Protein AF-A0A8F0F768-F1 (afdb_monomer_lite)

Radius of gyration: 22.72 Å; chains: 1; bounding box: 56×43×71 Å

Foldseek 3Di:
DPPVVVVVVVVVVVVVVVVVVVVVVVVVVVVVVLVVLLVVLVVVVVVPPDALVSLQVNLVSCVVVVVLVSSLVSLVVSVVRPDPVPLVVQLVSLQVNLVSCVSVVVLVSSLVSLVVSCVSPVPPVSSVVSNVVSVVVVVVVVVVVVVVVVD

Sequence (151 aa):
MNSLFPLLYSIVLFLILLIISSYVIQQVNNTQKAEKKIMVLQKNIQSNRFSYQDNYKLGQLYLKKKLFSKAILLFREALKTWDFNDKIGLGSLYNTIGFTYFKLKQYDFAIYYYQIAIKILPDYALALKNLAYTYEKVSLYNEAFNFYKAT

Secondary structure (DSSP, 8-state):
--SHHHHHHHHHHHHHHHHHHHHHHHHHHHHHHHHHHHHHHHHHHHTT---HHHHHHHHHHHHHTT-HHHHHHHHHHHHHT--TT-HHHHHHHHHHHHHHHHHTT-HHHHHHHHHHHHHH-TT-HHHHHHHHHHHHHHHHHHHHHHHHHH-

InterPro domains:
  IPR011990 Tetratricopeptide-like helical domain superfamily [G3DSA:1.25.40.10] (13-151)
  IPR011990 Tetratricopeptide-like helical domain superfamily [SSF48452] (41-149)
  IPR019734 Tetratricopeptide repeat [PF00515] (93-124)
  IPR019734 Tetratricopeptide repeat [SM00028] (52-85)
  IPR019734 Tetratricopeptide repeat [SM00028] (91-124)

Organism: NCBI:txid2843287

Structure (mmCIF, N/CA/C/O backbone):
data_AF-A0A8F0F768-F1
#
_entry.id   AF-A0A8F0F768-F1
#
loop_
_atom_site.group_PDB
_atom_site.id
_atom_site.type_symbol
_atom_site.label_atom_id
_atom_site.label_alt_id
_atom_site.label_comp_id
_atom_site.label_asym_id
_atom_site.label_entity_id
_atom_site.label_seq_id
_atom_site.pdbx_PDB_ins_code
_atom_site.Cartn_x
_atom_site.Cartn_y
_atom_site.Cartn_z
_atom_site.occupancy
_atom_site.B_iso_or_equiv
_atom_site.auth_seq_id
_atom_site.auth_comp_id
_atom_site.auth_asym_id
_atom_site.auth_atom_id
_atom_site.pdbx_PDB_model_num
ATOM 1 N N . MET A 1 1 ? 24.984 17.566 -52.422 1.00 57.03 1 MET A N 1
ATOM 2 C CA . MET A 1 1 ? 25.140 17.749 -50.962 1.00 57.03 1 MET A CA 1
ATOM 3 C C . MET A 1 1 ? 23.934 17.177 -50.192 1.00 57.03 1 MET A C 1
ATOM 5 O O . MET A 1 1 ? 23.398 17.861 -49.335 1.00 57.03 1 MET A O 1
ATOM 9 N N . ASN A 1 2 ? 23.518 15.921 -50.447 1.00 62.84 2 ASN A N 1
ATOM 10 C CA . ASN A 1 2 ? 22.264 15.359 -49.890 1.00 62.84 2 ASN A CA 1
ATOM 11 C C . ASN A 1 2 ? 22.430 14.019 -49.129 1.00 62.84 2 ASN A C 1
ATOM 13 O O . ASN A 1 2 ? 21.435 13.420 -48.739 1.00 62.84 2 ASN A O 1
ATOM 17 N N . SER A 1 3 ? 23.654 13.531 -48.889 1.00 66.81 3 SER A N 1
ATOM 18 C CA . SER A 1 3 ? 23.898 12.243 -48.205 1.00 66.81 3 SER A CA 1
ATOM 19 C C . SER A 1 3 ? 23.995 12.337 -46.675 1.00 66.81 3 SER A C 1
ATOM 21 O O . SER A 1 3 ? 23.961 11.313 -45.998 1.00 66.81 3 SER A O 1
ATOM 23 N N . LEU A 1 4 ? 24.086 13.548 -46.114 1.00 77.94 4 LEU A N 1
ATOM 24 C CA . LEU A 1 4 ? 24.256 13.760 -44.670 1.00 77.94 4 LEU A CA 1
ATOM 25 C C . LEU A 1 4 ? 22.949 13.586 -43.881 1.00 77.94 4 LEU A C 1
ATOM 27 O O . LEU A 1 4 ? 22.962 13.031 -42.786 1.00 77.94 4 LEU A O 1
ATOM 31 N N . PHE A 1 5 ? 21.820 14.027 -44.444 1.00 84.12 5 PHE A N 1
ATOM 32 C CA . PHE A 1 5 ? 20.513 13.946 -43.784 1.00 84.12 5 PHE A CA 1
ATOM 33 C C . PHE A 1 5 ? 20.046 12.499 -43.547 1.00 84.12 5 PHE A C 1
ATOM 35 O O . PHE A 1 5 ? 19.680 12.189 -42.411 1.00 84.12 5 PHE A O 1
ATOM 42 N N . PRO A 1 6 ? 20.108 11.582 -44.539 1.00 88.31 6 PRO A N 1
ATOM 43 C CA . PRO A 1 6 ? 19.758 10.179 -44.314 1.00 88.31 6 PRO A CA 1
ATOM 44 C C . PRO A 1 6 ? 20.678 9.492 -43.295 1.00 88.31 6 PRO A C 1
ATOM 46 O O . PRO A 1 6 ? 20.206 8.715 -42.466 1.00 88.31 6 PRO A O 1
ATOM 49 N N . LEU A 1 7 ? 21.978 9.816 -43.312 1.00 88.50 7 LEU A N 1
ATOM 50 C CA . LEU A 1 7 ? 22.955 9.268 -42.371 1.00 88.50 7 LEU A CA 1
ATOM 51 C C . LEU A 1 7 ? 22.646 9.709 -40.933 1.00 88.50 7 LEU A C 1
ATOM 53 O O . LEU A 1 7 ? 22.529 8.868 -40.044 1.00 88.50 7 LEU A O 1
ATOM 57 N N . LEU A 1 8 ? 22.442 11.010 -40.712 1.00 90.75 8 LEU A N 1
ATOM 58 C CA . LEU A 1 8 ? 22.105 11.559 -39.398 1.00 90.75 8 LEU A CA 1
ATOM 59 C C . LEU A 1 8 ? 20.802 10.957 -38.856 1.00 90.75 8 LEU A C 1
ATOM 61 O O . LEU A 1 8 ? 20.750 10.541 -37.700 1.00 90.75 8 LEU A O 1
ATOM 65 N N . TYR A 1 9 ? 19.776 10.848 -39.706 1.00 92.38 9 TYR A N 1
ATOM 66 C CA . TYR A 1 9 ? 18.509 10.213 -39.348 1.00 92.38 9 TYR A CA 1
ATOM 67 C C . TYR A 1 9 ? 18.702 8.752 -38.916 1.00 92.38 9 TYR A C 1
ATOM 69 O O . TYR A 1 9 ? 18.188 8.346 -37.875 1.00 92.38 9 TYR A O 1
ATOM 77 N N . SER A 1 10 ? 19.491 7.977 -39.668 1.00 93.12 10 SER A N 1
ATOM 78 C CA . SER A 1 10 ? 19.767 6.574 -39.336 1.00 93.12 10 SER A CA 1
ATOM 79 C C . SER A 1 10 ? 20.518 6.406 -38.008 1.00 93.12 10 SER A C 1
ATOM 81 O O . SER A 1 10 ? 20.186 5.513 -37.230 1.00 93.12 10 SER A O 1
ATOM 83 N N . ILE A 1 11 ? 21.462 7.304 -37.695 1.00 95.44 11 ILE A N 1
ATOM 84 C CA . ILE A 1 11 ? 22.208 7.302 -36.426 1.00 95.44 11 ILE A CA 1
ATOM 85 C C . ILE A 1 11 ? 21.272 7.610 -35.255 1.00 95.44 11 ILE A C 1
ATOM 87 O O . ILE A 1 11 ? 21.288 6.903 -34.248 1.00 95.44 11 ILE A O 1
ATOM 91 N N . VAL A 1 12 ? 20.424 8.634 -35.390 1.00 95.81 12 VAL A N 1
ATOM 92 C CA . VAL A 1 12 ? 19.444 8.996 -34.356 1.00 95.81 12 VAL A CA 1
ATOM 93 C C . VAL A 1 12 ? 18.461 7.850 -34.119 1.00 95.81 12 VAL A C 1
ATOM 95 O O . VAL A 1 12 ? 18.225 7.476 -32.970 1.00 95.81 12 VAL A O 1
ATOM 98 N N . LEU A 1 13 ? 17.936 7.242 -35.187 1.00 95.62 13 LEU A N 1
ATOM 99 C CA . LEU A 1 13 ? 17.040 6.091 -35.088 1.00 95.62 13 LEU A CA 1
ATOM 100 C C . LEU A 1 13 ? 17.716 4.909 -34.380 1.00 95.62 13 LEU A C 1
ATOM 102 O O . LEU A 1 13 ? 17.119 4.298 -33.494 1.00 95.62 13 LEU A O 1
ATOM 106 N N . PHE A 1 14 ? 18.970 4.612 -34.721 1.00 96.94 14 PHE A N 1
ATOM 107 C CA . PHE A 1 14 ? 19.735 3.542 -34.087 1.00 96.94 14 PHE A CA 1
ATOM 108 C C . PHE A 1 14 ? 19.955 3.794 -32.587 1.00 96.94 14 PHE A C 1
ATOM 110 O O . PHE A 1 14 ? 19.749 2.892 -31.776 1.00 96.94 14 PHE A O 1
ATOM 117 N N . LEU A 1 15 ? 20.290 5.026 -32.191 1.00 97.06 15 LEU A N 1
ATOM 118 C CA . LEU A 1 15 ? 20.432 5.398 -30.779 1.00 97.06 15 LEU A CA 1
ATOM 119 C C . LEU A 1 15 ? 19.112 5.252 -30.009 1.00 97.06 15 LEU A C 1
ATOM 121 O O . LEU A 1 15 ? 19.108 4.724 -28.897 1.00 97.06 15 LEU A O 1
ATOM 125 N N . ILE A 1 16 ? 17.987 5.654 -30.607 1.00 96.81 16 ILE A N 1
ATOM 126 C CA . ILE A 1 16 ? 16.655 5.472 -30.012 1.00 96.81 16 ILE A CA 1
ATOM 127 C C . ILE A 1 16 ? 16.363 3.981 -29.805 1.00 96.81 16 ILE A C 1
ATOM 129 O O . ILE A 1 16 ? 15.925 3.586 -28.723 1.00 96.81 16 ILE A O 1
ATOM 133 N N . LEU A 1 17 ? 16.654 3.135 -30.798 1.00 96.19 17 LEU A N 1
ATOM 13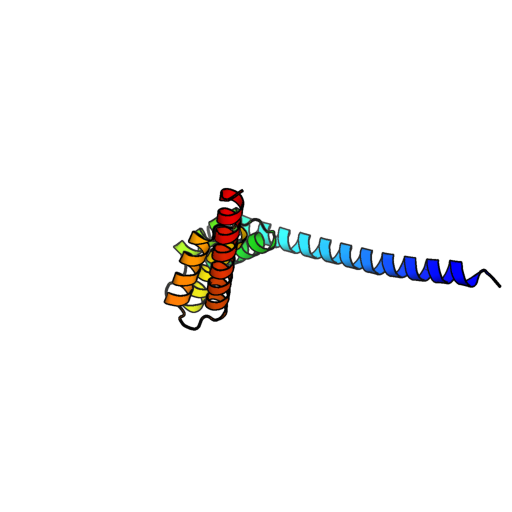4 C CA . LEU A 1 17 ? 16.478 1.685 -30.685 1.00 96.19 17 LEU A CA 1
ATOM 135 C C . LEU A 1 17 ? 17.367 1.077 -29.588 1.00 96.19 17 LEU A C 1
ATOM 137 O O . LEU A 1 17 ? 16.902 0.217 -28.836 1.00 96.19 17 LEU A O 1
ATOM 141 N N . LEU A 1 18 ? 18.610 1.543 -29.427 1.00 97.38 18 LEU A N 1
ATOM 142 C CA . LEU A 1 18 ? 19.490 1.107 -28.335 1.00 97.38 18 LEU A CA 1
ATOM 143 C C . LEU A 1 18 ? 18.941 1.492 -26.955 1.00 97.38 18 LEU A C 1
ATOM 145 O O . LEU A 1 18 ? 18.953 0.676 -26.035 1.00 97.38 18 LEU A O 1
ATOM 149 N N . ILE A 1 19 ? 18.404 2.703 -26.807 1.00 97.25 19 ILE A N 1
ATOM 150 C CA . ILE A 1 19 ? 17.789 3.146 -25.549 1.00 97.25 19 ILE A CA 1
ATOM 151 C C . ILE A 1 19 ? 16.547 2.305 -25.233 1.00 97.25 19 ILE A C 1
ATOM 153 O O . ILE A 1 19 ? 16.410 1.809 -24.113 1.00 97.25 19 ILE A O 1
ATOM 157 N N . ILE A 1 20 ? 15.664 2.098 -26.215 1.00 96.25 20 ILE A N 1
ATOM 158 C CA . ILE A 1 20 ? 14.445 1.294 -26.046 1.00 96.25 20 ILE A CA 1
ATOM 159 C C . ILE A 1 20 ? 14.801 -0.157 -25.704 1.00 96.25 20 ILE A C 1
ATOM 161 O O . ILE A 1 20 ? 14.255 -0.713 -24.754 1.00 96.25 20 ILE A O 1
ATOM 165 N N . SER A 1 21 ? 15.731 -0.773 -26.434 1.00 94.25 21 SER A N 1
ATOM 166 C CA . SER A 1 21 ? 16.155 -2.156 -26.177 1.00 94.25 21 SER A CA 1
ATOM 167 C C . SER A 1 21 ? 16.804 -2.316 -24.801 1.00 94.25 21 SER A C 1
ATOM 169 O O . SER A 1 21 ? 16.437 -3.232 -24.067 1.00 94.25 21 SER A O 1
ATOM 171 N N . SER A 1 22 ? 17.683 -1.394 -24.398 1.00 95.12 22 SER A N 1
ATOM 172 C CA . SER A 1 22 ? 18.268 -1.363 -23.051 1.00 95.12 22 SER A CA 1
ATOM 173 C C . SER A 1 22 ? 17.190 -1.241 -21.966 1.00 95.12 22 SER A C 1
ATOM 175 O O . SER A 1 22 ? 17.189 -1.999 -20.991 1.00 95.12 22 SER A O 1
ATOM 177 N N . TYR A 1 23 ? 16.203 -0.363 -22.169 1.00 95.88 23 TYR A N 1
ATOM 178 C CA . TYR A 1 23 ? 15.060 -0.217 -21.268 1.00 95.88 23 TYR A CA 1
ATOM 179 C C . TYR A 1 23 ? 14.242 -1.512 -21.153 1.00 95.88 23 TYR A C 1
ATOM 181 O O . TYR A 1 23 ? 13.942 -1.958 -20.042 1.00 95.88 23 TYR A O 1
ATOM 189 N N . VAL A 1 24 ? 13.924 -2.153 -22.282 1.00 93.56 24 VAL A N 1
ATOM 190 C CA . VAL A 1 24 ? 13.170 -3.416 -22.317 1.00 93.56 24 VAL A CA 1
ATOM 191 C C . VAL A 1 24 ? 13.947 -4.534 -21.619 1.00 93.56 24 VAL A C 1
ATOM 193 O O . VAL A 1 24 ? 13.375 -5.238 -20.786 1.00 93.56 24 VAL A O 1
ATOM 196 N N . ILE A 1 25 ? 15.252 -4.672 -21.872 1.00 93.06 25 ILE A N 1
ATOM 197 C CA . ILE A 1 25 ? 16.110 -5.663 -21.200 1.00 93.06 25 ILE A CA 1
ATOM 198 C C . ILE A 1 25 ? 16.096 -5.442 -19.684 1.00 93.06 25 ILE A C 1
ATOM 200 O O . ILE A 1 25 ? 15.914 -6.387 -18.910 1.00 93.06 25 ILE A O 1
ATOM 204 N N . GLN A 1 26 ? 16.225 -4.191 -19.240 1.00 89.00 26 GLN A N 1
ATOM 205 C CA . GLN A 1 26 ? 16.172 -3.858 -17.821 1.00 89.00 26 GLN A CA 1
ATOM 206 C C . GLN A 1 26 ? 14.807 -4.202 -17.207 1.00 89.00 26 GLN A C 1
ATOM 208 O O . GLN A 1 26 ? 14.736 -4.743 -16.099 1.00 89.00 26 GLN A O 1
ATOM 213 N N . GLN A 1 27 ? 13.715 -3.937 -17.925 1.00 86.75 27 GLN A N 1
ATOM 214 C CA . GLN A 1 27 ? 12.364 -4.283 -17.495 1.00 86.75 27 GLN A CA 1
ATOM 215 C C . GLN A 1 27 ? 12.170 -5.804 -17.373 1.00 86.75 27 GLN A C 1
ATOM 217 O O . GLN A 1 27 ? 11.628 -6.276 -16.368 1.00 86.75 27 GLN A O 1
ATOM 222 N N . VAL A 1 28 ? 12.660 -6.588 -18.336 1.00 89.06 28 VAL A N 1
ATOM 223 C CA . VAL A 1 28 ? 12.615 -8.061 -18.295 1.00 89.06 28 VAL A CA 1
ATOM 224 C C . VAL A 1 28 ? 13.426 -8.598 -17.111 1.00 89.06 28 VAL A C 1
ATOM 226 O O . VAL A 1 28 ? 12.932 -9.403 -16.323 1.00 89.06 28 VAL A O 1
ATOM 229 N N . ASN A 1 29 ? 14.633 -8.082 -16.887 1.00 85.56 29 ASN A N 1
ATOM 230 C CA . ASN A 1 29 ? 15.456 -8.496 -15.749 1.00 85.56 29 ASN A CA 1
ATOM 231 C C . ASN A 1 29 ? 14.782 -8.187 -14.400 1.00 85.56 29 ASN A C 1
ATOM 233 O O . ASN A 1 29 ? 14.817 -8.998 -13.470 1.00 85.56 29 ASN A O 1
ATOM 237 N N . ASN A 1 30 ? 14.134 -7.027 -14.284 1.00 80.75 30 ASN A N 1
ATOM 238 C CA . ASN A 1 30 ? 13.407 -6.638 -13.077 1.00 80.75 30 ASN A CA 1
ATOM 239 C C . ASN A 1 30 ? 12.171 -7.514 -12.825 1.00 80.75 30 ASN A C 1
ATOM 241 O O . ASN A 1 30 ? 11.909 -7.891 -11.678 1.00 80.75 30 A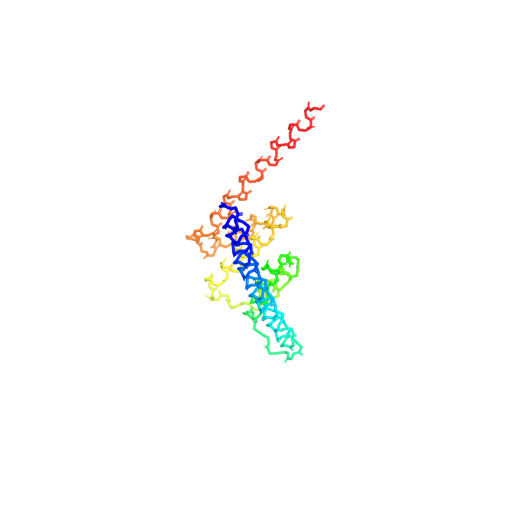SN A O 1
ATOM 245 N N . THR A 1 31 ? 11.427 -7.869 -13.876 1.00 80.56 31 THR A N 1
ATOM 246 C CA . THR A 1 31 ? 10.252 -8.750 -13.765 1.00 80.56 31 THR A CA 1
ATOM 247 C C . THR A 1 31 ? 10.647 -10.167 -13.352 1.00 80.56 31 THR A C 1
ATOM 249 O O . THR A 1 31 ? 10.089 -10.683 -12.382 1.00 80.56 31 THR A O 1
ATOM 252 N N . GLN A 1 32 ? 11.689 -10.741 -13.959 1.00 83.25 32 GLN A N 1
ATOM 253 C CA . GLN A 1 32 ? 12.210 -12.059 -13.577 1.00 83.25 32 GLN A CA 1
ATOM 254 C C . GLN A 1 32 ? 12.706 -12.100 -12.124 1.00 83.25 32 GLN A C 1
ATOM 256 O O . GLN A 1 32 ? 12.432 -13.053 -11.392 1.00 83.25 32 GLN A O 1
ATOM 261 N N . LYS A 1 33 ? 13.410 -11.057 -11.659 1.00 82.50 33 LYS A N 1
ATOM 262 C CA . LYS A 1 33 ? 13.844 -10.955 -10.252 1.00 82.50 33 LYS A CA 1
ATOM 263 C C . LYS A 1 33 ? 12.652 -10.931 -9.292 1.00 82.50 33 LYS A C 1
ATOM 265 O O . LYS A 1 33 ? 12.683 -11.603 -8.260 1.00 82.50 33 LYS A O 1
ATOM 270 N N . ALA A 1 34 ? 11.599 -10.184 -9.628 1.00 77.56 34 ALA A N 1
ATOM 271 C CA . ALA A 1 34 ? 10.381 -10.137 -8.824 1.00 77.56 34 ALA A CA 1
ATOM 272 C C . ALA A 1 34 ? 9.669 -11.500 -8.776 1.00 77.56 34 ALA A C 1
ATOM 274 O O . ALA A 1 34 ? 9.180 -11.895 -7.721 1.00 77.56 34 ALA A O 1
ATOM 275 N N . GLU A 1 35 ? 9.645 -12.237 -9.886 1.00 83.00 35 GLU A N 1
ATOM 276 C CA . GLU A 1 35 ? 9.038 -13.572 -9.966 1.00 83.00 35 GLU A CA 1
ATOM 277 C C . GLU A 1 35 ? 9.800 -14.620 -9.173 1.00 83.00 35 GLU A C 1
ATOM 279 O O . GLU A 1 35 ? 9.190 -15.327 -8.374 1.00 83.00 35 GLU A O 1
ATOM 284 N N . LYS A 1 36 ? 11.133 -14.651 -9.287 1.00 85.19 36 LYS A N 1
ATOM 285 C CA . LYS A 1 36 ? 11.974 -15.511 -8.442 1.00 85.19 36 LYS A CA 1
ATOM 286 C C . LYS A 1 36 ? 11.729 -15.235 -6.959 1.00 85.19 36 LYS A C 1
ATOM 288 O O . LYS A 1 36 ? 11.581 -16.168 -6.174 1.00 85.19 36 LYS A O 1
ATOM 293 N N . LYS A 1 37 ? 11.620 -13.959 -6.571 1.00 81.31 37 LYS A N 1
ATOM 294 C CA . LYS A 1 37 ? 11.330 -13.575 -5.182 1.00 81.31 37 LYS A CA 1
ATOM 295 C C . LYS A 1 37 ? 9.951 -14.059 -4.721 1.00 81.31 37 LYS A C 1
ATOM 297 O O . LYS A 1 37 ? 9.838 -14.555 -3.605 1.00 81.31 37 LYS A O 1
ATOM 302 N N . ILE A 1 38 ? 8.925 -13.955 -5.569 1.00 83.38 38 ILE A N 1
ATOM 303 C CA . ILE A 1 38 ? 7.586 -14.500 -5.288 1.00 83.38 38 ILE A CA 1
ATOM 304 C C . ILE A 1 38 ? 7.650 -16.020 -5.116 1.00 83.38 38 ILE A C 1
ATOM 306 O O . ILE A 1 38 ? 7.105 -16.528 -4.143 1.00 83.38 38 ILE A O 1
ATOM 310 N N . MET A 1 39 ? 8.349 -16.729 -6.005 1.00 81.69 39 MET A N 1
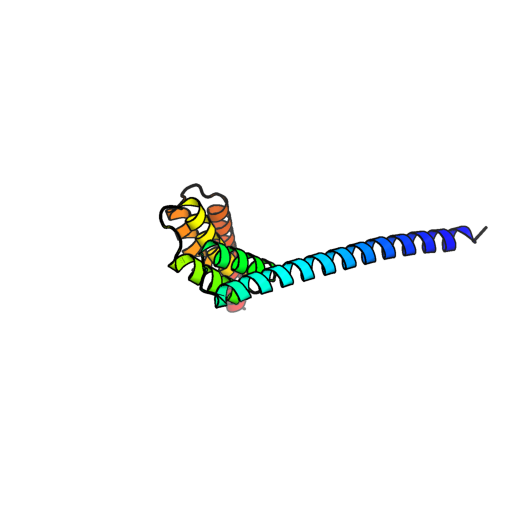ATOM 311 C CA . MET A 1 39 ? 8.485 -18.187 -5.958 1.00 81.69 39 MET A CA 1
ATOM 312 C C . MET A 1 39 ? 9.160 -18.660 -4.665 1.00 81.69 39 MET A C 1
ATOM 314 O O . MET A 1 39 ? 8.670 -19.583 -4.020 1.00 81.69 39 MET A O 1
ATOM 318 N N . VAL A 1 40 ? 10.250 -18.004 -4.250 1.00 80.19 40 VAL A N 1
ATOM 319 C CA . VAL A 1 40 ? 10.935 -18.312 -2.981 1.00 80.19 40 VAL A CA 1
ATOM 320 C C . VAL A 1 40 ? 10.000 -18.087 -1.794 1.00 80.19 40 VAL A C 1
ATOM 322 O O . VAL A 1 40 ? 9.877 -18.959 -0.938 1.00 80.19 40 VAL A O 1
ATOM 325 N N . LEU A 1 41 ? 9.291 -16.954 -1.761 1.00 76.56 41 LEU A N 1
ATOM 326 C CA . LEU A 1 41 ? 8.345 -16.654 -0.684 1.00 76.56 41 LEU A CA 1
ATOM 327 C C . LEU A 1 41 ? 7.177 -17.652 -0.656 1.00 76.56 41 LEU A C 1
ATOM 329 O O . LEU A 1 41 ? 6.801 -18.104 0.417 1.00 76.56 41 LEU A O 1
ATOM 333 N N . GLN A 1 42 ? 6.652 -18.066 -1.813 1.00 74.94 42 GLN A N 1
ATOM 334 C CA . GLN A 1 42 ? 5.608 -19.093 -1.906 1.00 74.94 42 GLN A CA 1
ATOM 335 C C . GLN A 1 42 ? 6.089 -20.474 -1.457 1.00 74.94 42 GLN A C 1
ATOM 337 O O . GLN A 1 42 ? 5.362 -21.175 -0.760 1.00 74.94 42 GLN A O 1
ATOM 342 N N . LYS A 1 43 ? 7.319 -20.861 -1.805 1.00 74.19 43 LYS A N 1
ATOM 343 C CA . LYS A 1 43 ? 7.915 -22.112 -1.322 1.00 74.19 43 LYS A CA 1
ATOM 344 C C . LYS A 1 43 ? 8.081 -22.097 0.201 1.00 74.19 43 LYS A C 1
ATOM 346 O O . LYS A 1 43 ? 7.853 -23.112 0.850 1.00 74.19 43 LYS A O 1
ATOM 351 N N . ASN A 1 44 ? 8.422 -20.946 0.777 1.00 69.38 44 ASN A N 1
ATOM 352 C CA . ASN A 1 44 ? 8.540 -20.791 2.226 1.00 69.38 44 ASN A CA 1
ATOM 353 C C . ASN A 1 44 ? 7.181 -20.864 2.949 1.00 69.38 44 ASN A C 1
ATOM 355 O O . ASN A 1 44 ? 7.135 -21.333 4.082 1.00 69.38 44 ASN A O 1
ATOM 359 N N . ILE A 1 45 ? 6.071 -20.487 2.292 1.00 67.88 45 ILE A N 1
ATOM 360 C CA . ILE A 1 45 ? 4.707 -20.726 2.812 1.00 67.88 45 ILE A CA 1
ATOM 361 C C . ILE A 1 45 ? 4.470 -22.228 3.033 1.00 67.88 45 ILE A C 1
ATOM 363 O O . ILE A 1 45 ? 3.875 -22.615 4.033 1.00 67.88 45 ILE A O 1
ATOM 367 N N . GLN A 1 46 ? 4.970 -23.086 2.139 1.00 64.50 46 GLN A N 1
ATOM 368 C CA . GLN A 1 46 ? 4.771 -24.539 2.223 1.00 64.50 46 GLN A CA 1
ATOM 369 C C . GLN A 1 46 ? 5.629 -25.224 3.301 1.00 64.50 46 GLN A C 1
ATOM 371 O O . GLN A 1 46 ? 5.336 -26.357 3.669 1.00 64.50 46 GLN A O 1
ATOM 376 N N . SER A 1 47 ? 6.678 -24.572 3.817 1.00 63.25 47 SER A N 1
ATOM 377 C CA . SER A 1 47 ? 7.627 -25.173 4.769 1.00 63.25 47 SER A CA 1
ATOM 378 C C . SER A 1 47 ? 7.399 -24.785 6.238 1.00 63.25 47 SER A C 1
ATOM 380 O O . SER A 1 47 ? 8.259 -25.059 7.074 1.00 63.25 47 SER A O 1
ATOM 382 N N . ASN A 1 48 ? 6.258 -24.164 6.570 1.00 60.34 48 ASN A N 1
ATOM 383 C CA . ASN A 1 48 ? 5.837 -23.779 7.931 1.00 60.34 48 ASN A CA 1
ATOM 384 C C . ASN A 1 48 ? 6.816 -22.880 8.724 1.00 60.34 48 ASN A C 1
ATOM 386 O O . ASN A 1 48 ? 6.639 -22.668 9.921 1.00 60.34 48 ASN A O 1
ATOM 390 N N . ARG A 1 49 ? 7.828 -22.294 8.072 1.00 59.53 49 ARG A N 1
ATOM 391 C CA . ARG A 1 49 ? 8.750 -21.304 8.662 1.00 59.53 49 ARG A CA 1
ATOM 392 C C . ARG A 1 49 ? 8.254 -19.887 8.395 1.00 59.53 49 ARG A C 1
ATOM 394 O O . ARG A 1 49 ? 8.923 -19.117 7.711 1.00 59.53 49 ARG A O 1
ATOM 401 N N . PHE A 1 50 ? 7.042 -19.580 8.847 1.00 69.44 50 PHE A N 1
ATOM 402 C CA . PHE A 1 50 ? 6.347 -18.388 8.384 1.00 69.44 50 PHE A CA 1
ATOM 403 C C . PHE A 1 50 ? 6.358 -17.245 9.398 1.00 69.44 50 PHE A C 1
ATOM 405 O O . PHE A 1 50 ? 5.940 -17.417 10.539 1.00 69.44 50 PHE A O 1
ATOM 412 N N . SER A 1 51 ? 6.790 -16.063 8.953 1.00 83.31 51 SER A N 1
ATOM 413 C CA . SER A 1 51 ? 6.751 -14.832 9.741 1.00 83.31 51 SER A CA 1
ATOM 414 C C . SER A 1 51 ? 5.835 -13.807 9.080 1.00 83.31 51 SER A C 1
ATOM 416 O O . SER A 1 51 ? 5.770 -13.722 7.850 1.00 83.31 51 SER A O 1
ATOM 418 N N . TYR A 1 52 ? 5.152 -12.975 9.866 1.00 87.44 52 TYR A N 1
ATOM 419 C CA . TYR A 1 52 ? 4.257 -11.937 9.336 1.00 87.44 52 TYR A CA 1
ATOM 420 C C . TYR A 1 52 ? 4.956 -11.009 8.322 1.00 87.44 52 TYR A C 1
ATOM 422 O O . TYR A 1 52 ? 4.346 -10.567 7.345 1.00 87.44 52 TYR A O 1
ATOM 430 N N . GLN A 1 53 ? 6.261 -10.770 8.495 1.00 89.00 53 GLN A N 1
ATOM 431 C CA . GLN A 1 53 ? 7.089 -9.961 7.602 1.00 89.00 53 GLN A CA 1
ATOM 432 C C . GLN A 1 53 ? 7.174 -10.553 6.192 1.00 89.00 53 GLN A C 1
ATOM 434 O O . GLN A 1 53 ? 7.256 -9.795 5.225 1.00 89.00 53 GLN A O 1
ATOM 439 N N . ASP A 1 54 ? 7.159 -11.877 6.045 1.00 88.31 54 ASP A N 1
ATOM 440 C CA . ASP A 1 54 ? 7.243 -12.521 4.734 1.00 88.31 54 ASP A CA 1
ATOM 441 C C . ASP A 1 54 ? 5.920 -12.410 3.977 1.00 88.31 54 ASP A C 1
ATOM 443 O O . ASP A 1 54 ? 5.929 -12.067 2.792 1.00 88.31 54 ASP A O 1
ATOM 447 N N . ASN A 1 55 ? 4.784 -12.566 4.668 1.00 89.88 55 ASN A N 1
ATOM 448 C CA . ASN A 1 55 ? 3.462 -12.290 4.093 1.00 89.88 55 ASN A CA 1
ATOM 449 C C . ASN A 1 55 ? 3.354 -10.825 3.675 1.00 89.88 55 ASN A C 1
ATOM 451 O O . ASN A 1 55 ? 2.892 -10.522 2.576 1.00 89.88 55 ASN A O 1
ATOM 455 N N . TYR A 1 56 ? 3.843 -9.909 4.511 1.00 93.94 56 TYR A N 1
ATOM 456 C CA . TYR A 1 56 ? 3.856 -8.489 4.190 1.00 93.94 56 TYR A CA 1
ATOM 457 C C . TYR A 1 56 ? 4.715 -8.179 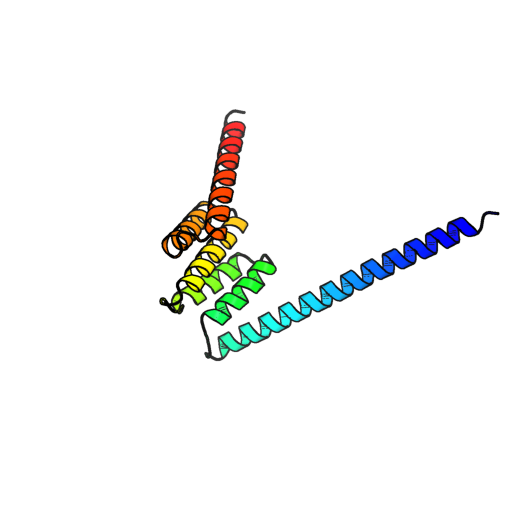2.962 1.00 93.94 56 TYR A C 1
ATOM 459 O O . TYR A 1 56 ? 4.246 -7.538 2.021 1.00 93.94 56 TYR A O 1
ATOM 467 N N . LYS A 1 57 ? 5.949 -8.695 2.907 1.00 92.69 57 LYS A N 1
ATOM 468 C CA . LYS A 1 57 ? 6.842 -8.534 1.749 1.00 92.69 57 LYS A CA 1
ATOM 469 C C . LYS A 1 57 ? 6.224 -9.114 0.479 1.00 92.69 57 LYS A C 1
ATOM 471 O O . LYS A 1 57 ? 6.301 -8.484 -0.576 1.00 92.69 57 LYS A O 1
ATOM 476 N N . LEU A 1 58 ? 5.609 -10.293 0.561 1.00 90.31 58 LEU A N 1
ATOM 477 C CA . LEU A 1 58 ? 4.945 -10.914 -0.581 1.00 90.31 58 LEU A CA 1
ATOM 478 C C . LEU A 1 58 ? 3.727 -10.094 -1.026 1.00 90.31 58 LEU A C 1
ATOM 480 O O . LEU A 1 58 ? 3.569 -9.827 -2.217 1.00 90.31 58 LEU A O 1
ATOM 484 N N . GLY A 1 59 ? 2.919 -9.618 -0.078 1.00 94.19 59 GLY A N 1
ATOM 485 C CA . GLY A 1 59 ? 1.786 -8.734 -0.339 1.00 94.19 59 GLY A CA 1
ATOM 486 C C . GLY A 1 59 ? 2.216 -7.446 -1.042 1.00 94.19 59 GLY A C 1
ATOM 487 O O . GLY A 1 59 ? 1.613 -7.063 -2.042 1.00 94.19 59 GLY A O 1
ATOM 488 N N . GLN A 1 60 ? 3.326 -6.830 -0.622 1.00 94.56 60 GLN A N 1
ATOM 489 C CA . GLN A 1 60 ? 3.895 -5.656 -1.291 1.00 94.56 60 GLN A CA 1
ATOM 490 C C . GLN A 1 60 ? 4.324 -5.948 -2.739 1.00 94.56 60 GLN A C 1
ATOM 492 O O . GLN A 1 60 ? 4.167 -5.092 -3.612 1.00 94.56 60 GLN A O 1
ATOM 497 N N . LEU A 1 61 ? 4.848 -7.144 -3.031 1.00 92.44 61 LEU A N 1
ATOM 498 C CA . LEU A 1 61 ? 5.176 -7.546 -4.405 1.00 92.44 61 LEU A CA 1
ATOM 499 C C . LEU A 1 61 ? 3.914 -7.694 -5.260 1.00 92.44 61 LEU A C 1
ATOM 501 O O . LEU A 1 61 ? 3.877 -7.193 -6.385 1.00 92.44 61 LEU A O 1
ATOM 505 N N . TYR A 1 62 ? 2.866 -8.321 -4.723 1.00 92.06 62 TYR A N 1
ATOM 506 C CA . TYR A 1 62 ? 1.577 -8.425 -5.410 1.00 92.06 62 TYR A CA 1
ATOM 507 C C . TYR A 1 62 ? 0.921 -7.055 -5.623 1.00 92.06 62 TYR A C 1
ATOM 509 O O . TYR A 1 62 ? 0.406 -6.794 -6.710 1.00 92.06 62 TYR A O 1
ATOM 517 N N . LEU A 1 63 ? 1.027 -6.147 -4.649 1.00 94.56 63 LEU A N 1
ATOM 518 C CA . LEU A 1 63 ? 0.576 -4.761 -4.765 1.00 94.56 63 LEU A CA 1
ATOM 519 C C . LEU A 1 63 ? 1.303 -4.028 -5.902 1.00 94.56 63 LEU A C 1
ATOM 521 O O . LEU A 1 63 ? 0.658 -3.389 -6.732 1.00 94.56 63 LEU A O 1
ATOM 525 N N . LYS A 1 64 ? 2.6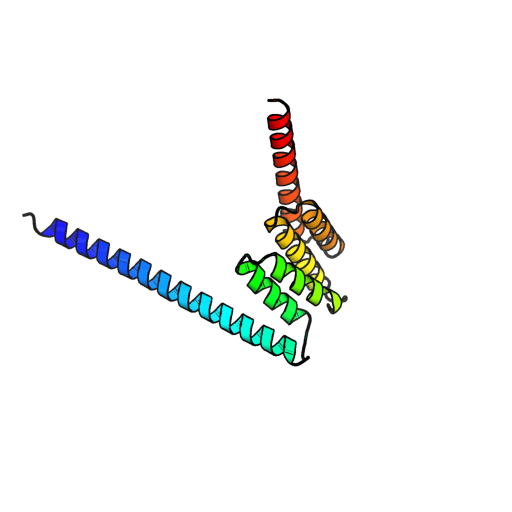33 -4.171 -6.003 1.00 92.25 64 LYS A N 1
ATOM 526 C CA . LYS A 1 64 ? 3.428 -3.611 -7.114 1.00 92.25 64 LYS A CA 1
ATOM 527 C C . LYS A 1 64 ? 3.023 -4.186 -8.473 1.00 92.25 64 LYS A C 1
ATOM 529 O O . LYS A 1 64 ? 2.997 -3.452 -9.456 1.00 92.25 64 LYS A O 1
ATOM 534 N N . LYS A 1 65 ? 2.650 -5.469 -8.523 1.00 89.88 65 LYS A N 1
ATOM 535 C CA . LYS A 1 65 ? 2.081 -6.123 -9.715 1.00 89.88 65 LYS A CA 1
ATOM 536 C C . LYS A 1 65 ? 0.612 -5.750 -9.983 1.00 89.88 65 LYS A C 1
ATOM 538 O O . LYS A 1 65 ? 0.027 -6.286 -10.916 1.00 89.88 65 LYS A O 1
ATOM 543 N N . LYS A 1 66 ? 0.015 -4.847 -9.192 1.00 94.19 66 LYS A N 1
ATOM 544 C CA . LYS A 1 66 ? -1.403 -4.440 -9.261 1.00 94.19 66 LYS A CA 1
ATOM 545 C C . LYS A 1 66 ? -2.397 -5.589 -9.028 1.00 94.19 66 LYS A C 1
ATOM 547 O O . LYS A 1 66 ? -3.573 -5.482 -9.356 1.00 94.19 66 LYS A O 1
ATOM 552 N N . LEU A 1 67 ? -1.943 -6.684 -8.422 1.00 93.75 67 LEU A N 1
ATOM 553 C CA . LEU A 1 67 ? -2.767 -7.833 -8.047 1.00 93.75 67 LEU A CA 1
ATOM 554 C C . LEU A 1 67 ? -3.346 -7.603 -6.646 1.00 93.75 67 LEU A C 1
ATOM 556 O O . LEU A 1 67 ? -2.974 -8.268 -5.677 1.00 93.75 67 LEU A O 1
ATOM 560 N N . PHE A 1 68 ? -4.234 -6.614 -6.542 1.00 94.44 68 PHE A N 1
ATOM 561 C CA . PHE A 1 68 ? -4.689 -6.055 -5.266 1.00 94.44 68 PHE A CA 1
ATOM 562 C C . PHE A 1 68 ? -5.392 -7.078 -4.364 1.00 94.44 68 PHE A C 1
ATOM 564 O O . PHE A 1 68 ? -5.080 -7.148 -3.179 1.00 94.44 68 PHE A O 1
ATOM 571 N N . SER A 1 69 ? -6.257 -7.936 -4.910 1.00 93.19 69 SER A N 1
ATOM 572 C CA . SER A 1 69 ? -6.968 -8.950 -4.116 1.00 93.19 69 SER A CA 1
ATOM 573 C C . SER A 1 69 ? -6.012 -9.961 -3.470 1.00 93.19 69 SER A C 1
ATOM 575 O O . SER A 1 69 ? -6.161 -10.296 -2.297 1.00 93.19 69 SER A O 1
ATOM 577 N N . LYS A 1 70 ? -4.972 -10.396 -4.200 1.00 91.94 70 LYS A N 1
ATOM 578 C CA . LYS A 1 70 ? -3.925 -11.281 -3.654 1.00 91.94 70 LYS A CA 1
ATOM 579 C C . LYS A 1 70 ? -3.102 -10.573 -2.579 1.00 91.94 70 LYS A C 1
ATOM 581 O O . LYS A 1 70 ? -2.780 -11.178 -1.561 1.00 91.94 70 LYS A O 1
ATOM 586 N N . ALA A 1 71 ? -2.787 -9.294 -2.790 1.00 96.69 71 ALA A N 1
ATOM 587 C CA . ALA A 1 71 ? -2.071 -8.490 -1.807 1.00 96.69 71 ALA A CA 1
ATOM 588 C C . ALA A 1 71 ? -2.867 -8.352 -0.497 1.00 96.69 71 ALA A C 1
ATOM 590 O O . ALA A 1 71 ? -2.306 -8.587 0.568 1.00 96.69 71 ALA A O 1
ATOM 591 N N . ILE A 1 72 ? -4.174 -8.067 -0.571 1.00 96.62 72 ILE A N 1
ATOM 592 C CA . ILE A 1 72 ? -5.055 -7.974 0.607 1.00 96.62 72 ILE A CA 1
ATOM 593 C C . ILE A 1 72 ? -5.062 -9.278 1.398 1.00 96.62 72 ILE A C 1
ATOM 595 O O . ILE A 1 72 ? -4.910 -9.235 2.616 1.00 96.62 72 ILE A O 1
ATOM 599 N N . LEU A 1 73 ? -5.206 -10.429 0.730 1.00 93.06 73 LEU A N 1
ATOM 600 C CA . LEU A 1 73 ? -5.179 -11.731 1.404 1.00 93.06 73 LEU A CA 1
ATOM 601 C C . LEU A 1 73 ? -3.889 -11.907 2.212 1.00 93.06 73 LEU A C 1
ATOM 603 O O . LEU A 1 73 ? -3.944 -12.192 3.402 1.00 93.06 73 LEU A O 1
ATOM 607 N N . LEU A 1 74 ? -2.738 -11.635 1.599 1.00 93.75 74 LEU A N 1
ATOM 608 C CA . LEU A 1 74 ? -1.440 -11.754 2.263 1.00 93.75 74 LEU A CA 1
ATOM 609 C C . LEU A 1 74 ? -1.262 -10.754 3.405 1.00 93.75 74 LEU A C 1
ATOM 611 O O . LEU A 1 74 ? -0.737 -11.112 4.453 1.00 93.75 74 LEU A O 1
ATOM 615 N N . PHE A 1 75 ? -1.722 -9.514 3.245 1.00 96.69 75 PHE A N 1
ATOM 616 C CA . PHE A 1 75 ? -1.677 -8.533 4.326 1.00 96.69 75 PHE A CA 1
ATOM 617 C C . PHE A 1 75 ? -2.567 -8.927 5.506 1.00 96.69 75 PHE A C 1
ATOM 619 O O . PHE A 1 75 ? -2.174 -8.725 6.652 1.00 96.69 75 PHE A O 1
ATOM 626 N N . ARG A 1 76 ? -3.732 -9.533 5.251 1.00 94.12 76 ARG A N 1
ATOM 627 C CA . ARG A 1 76 ? -4.594 -10.074 6.311 1.00 94.12 76 ARG A CA 1
ATOM 628 C C . ARG A 1 76 ? -3.948 -11.261 7.016 1.00 94.12 76 ARG A C 1
ATOM 630 O O . ARG A 1 76 ? -4.029 -11.332 8.235 1.00 94.12 76 ARG A O 1
ATOM 637 N N . GLU A 1 77 ? -3.281 -12.152 6.284 1.00 91.25 77 GLU A N 1
ATOM 638 C CA . GLU A 1 77 ? -2.514 -13.239 6.903 1.00 91.25 77 GLU A CA 1
ATOM 639 C C . GLU A 1 77 ? -1.332 -12.705 7.727 1.00 91.25 77 GLU A C 1
ATOM 641 O O . GLU A 1 77 ? -1.106 -13.183 8.833 1.00 91.25 77 GLU A O 1
ATOM 646 N N . ALA A 1 78 ? -0.619 -11.674 7.251 1.00 93.50 78 ALA A N 1
ATOM 647 C CA . ALA A 1 78 ? 0.419 -11.002 8.040 1.00 93.50 78 ALA A CA 1
ATOM 648 C C . ALA A 1 78 ? -0.149 -10.419 9.340 1.00 93.50 78 ALA A C 1
ATOM 650 O O . ALA A 1 78 ? 0.467 -10.552 10.391 1.00 93.50 78 ALA A O 1
ATOM 651 N N . LEU A 1 79 ? -1.329 -9.798 9.272 1.00 94.62 79 LEU A N 1
ATOM 652 C CA . LEU A 1 79 ? -1.957 -9.147 10.418 1.00 94.62 79 LEU A CA 1
ATOM 653 C C . LEU A 1 79 ? -2.283 -10.129 11.555 1.00 94.62 79 LEU A C 1
ATOM 655 O O . LEU A 1 79 ? -2.173 -9.754 12.716 1.00 94.62 79 LEU A O 1
ATOM 659 N N . LYS A 1 80 ? -2.655 -11.378 11.238 1.00 91.69 80 LYS A N 1
ATOM 660 C CA . LYS A 1 80 ? -3.022 -12.398 12.243 1.00 91.69 80 LYS A CA 1
ATOM 661 C C . LYS A 1 80 ? -1.893 -12.724 13.216 1.00 91.69 80 LYS A C 1
ATOM 663 O O . LYS A 1 80 ? -2.162 -13.052 14.364 1.00 91.69 80 LYS A O 1
ATOM 668 N N . THR A 1 81 ? -0.653 -12.681 12.740 1.00 90.81 81 THR A N 1
ATOM 669 C CA . THR A 1 81 ? 0.533 -13.075 13.510 1.00 90.81 81 THR A CA 1
ATOM 670 C C . THR A 1 81 ? 1.504 -11.913 13.689 1.00 90.81 81 THR A C 1
ATOM 672 O O . THR A 1 81 ? 2.677 -12.149 13.968 1.00 90.81 81 THR A O 1
ATOM 675 N N . TRP A 1 82 ? 1.061 -10.674 13.450 1.00 94.06 82 TRP A N 1
ATOM 676 C CA . TRP A 1 82 ? 1.910 -9.495 13.590 1.00 94.06 82 TRP A CA 1
ATOM 677 C C . TRP A 1 82 ? 2.255 -9.257 15.062 1.00 94.06 82 TRP A C 1
ATOM 679 O O . TRP A 1 82 ? 1.405 -9.428 15.934 1.00 94.06 82 TRP A O 1
ATOM 689 N N . ASP A 1 83 ? 3.487 -8.833 15.345 1.00 92.31 83 ASP A N 1
ATOM 690 C CA . ASP A 1 83 ? 3.880 -8.435 16.698 1.00 92.31 83 ASP A CA 1
ATOM 691 C C . ASP A 1 83 ? 3.165 -7.139 17.107 1.00 92.31 83 ASP A C 1
ATOM 693 O O . ASP A 1 83 ? 3.475 -6.056 16.610 1.00 92.31 83 ASP A O 1
ATOM 697 N N . PHE A 1 84 ? 2.213 -7.231 18.035 1.00 90.19 84 PHE A N 1
ATOM 698 C CA . PHE A 1 84 ? 1.420 -6.081 18.473 1.00 90.19 84 PHE A CA 1
ATOM 699 C C . PHE A 1 84 ? 2.231 -4.981 19.174 1.00 90.19 84 PHE A C 1
ATOM 701 O O . PHE A 1 84 ? 1.740 -3.856 19.301 1.00 90.19 84 PHE A O 1
ATOM 708 N N . ASN A 1 85 ? 3.474 -5.263 19.576 1.00 94.81 85 ASN A N 1
ATOM 709 C CA . ASN A 1 85 ? 4.386 -4.247 20.098 1.00 94.81 85 ASN A CA 1
ATOM 710 C C . ASN A 1 85 ? 4.990 -3.373 18.985 1.00 94.81 85 ASN A C 1
ATOM 712 O O . ASN A 1 85 ? 5.346 -2.219 19.231 1.00 94.81 85 ASN A O 1
ATOM 716 N N . ASP A 1 86 ? 5.043 -3.870 17.746 1.00 95.56 86 ASP A N 1
ATOM 717 C CA . ASP A 1 86 ? 5.504 -3.130 16.570 1.00 95.56 86 ASP A CA 1
ATOM 718 C C . ASP A 1 86 ? 4.406 -2.193 16.041 1.00 95.56 86 ASP A C 1
ATOM 720 O O . ASP A 1 86 ? 3.796 -2.405 14.989 1.00 95.56 86 ASP A O 1
ATOM 724 N N . LYS A 1 87 ? 4.141 -1.117 16.792 1.00 96.19 87 LYS A N 1
ATOM 725 C CA . LYS A 1 87 ? 3.141 -0.097 16.428 1.00 96.19 87 LYS A CA 1
ATOM 726 C C . LYS A 1 87 ? 3.449 0.576 15.090 1.00 96.19 87 LYS A C 1
ATOM 728 O O . LYS A 1 87 ? 2.528 0.875 14.331 1.00 96.19 87 LYS A O 1
ATOM 733 N N . ILE A 1 88 ? 4.730 0.805 14.791 1.00 96.75 88 ILE A N 1
ATOM 734 C CA . ILE A 1 88 ? 5.165 1.443 13.541 1.00 96.75 88 ILE A CA 1
ATOM 735 C C . ILE A 1 88 ? 4.829 0.533 12.357 1.00 96.75 88 ILE A C 1
ATOM 737 O O . ILE A 1 88 ? 4.207 0.968 11.383 1.00 96.75 88 ILE A O 1
ATOM 741 N N . GLY A 1 89 ? 5.196 -0.743 12.454 1.00 96.56 89 GLY A N 1
ATOM 742 C CA . GLY A 1 89 ? 4.891 -1.749 11.453 1.00 96.56 89 GLY A CA 1
ATOM 743 C C . GLY A 1 89 ? 3.396 -2.002 11.299 1.00 96.56 89 GLY A C 1
ATOM 744 O O . GLY A 1 89 ? 2.916 -2.034 10.166 1.00 96.56 89 GLY A O 1
ATOM 745 N N . LEU A 1 90 ? 2.639 -2.072 12.399 1.00 96.94 90 LEU A N 1
ATOM 746 C CA . LEU A 1 90 ? 1.180 -2.177 12.355 1.00 96.94 90 LEU A CA 1
ATOM 747 C C . LEU A 1 90 ? 0.550 -0.978 11.645 1.00 96.94 90 LEU A C 1
ATOM 749 O O . LEU A 1 90 ? -0.226 -1.172 10.712 1.00 96.94 90 LEU A O 1
ATOM 753 N N . GLY A 1 91 ? 0.898 0.254 12.028 1.00 97.62 91 GLY A N 1
ATOM 754 C CA . GLY A 1 91 ? 0.386 1.454 11.363 1.00 97.62 91 GLY A CA 1
ATOM 755 C C . GLY A 1 91 ? 0.698 1.456 9.862 1.00 97.62 91 GLY A C 1
ATOM 756 O O . GLY A 1 91 ? -0.180 1.717 9.037 1.00 97.62 91 GLY A O 1
ATOM 757 N N . SER A 1 92 ? 1.920 1.064 9.490 1.00 97.75 92 SER A N 1
ATOM 758 C CA . SER A 1 92 ? 2.342 0.891 8.094 1.00 97.75 92 SER A CA 1
ATOM 759 C C . SER A 1 92 ? 1.546 -0.196 7.357 1.00 97.75 92 SER A C 1
ATOM 761 O O . SER A 1 92 ? 1.111 0.019 6.220 1.00 97.75 92 SER A O 1
ATOM 763 N N . LEU A 1 93 ? 1.289 -1.341 7.999 1.00 97.75 93 LEU A N 1
ATOM 764 C CA . LEU A 1 93 ? 0.485 -2.433 7.450 1.00 97.75 93 LEU A CA 1
ATOM 765 C C . LEU A 1 93 ? -0.969 -1.999 7.228 1.00 97.75 93 LEU A C 1
ATOM 767 O O . LEU A 1 93 ? -1.482 -2.172 6.123 1.00 97.75 93 LEU A O 1
ATOM 771 N N . TYR A 1 94 ? -1.615 -1.394 8.229 1.00 98.56 94 TYR A N 1
ATOM 772 C CA . TYR A 1 94 ? -2.985 -0.880 8.118 1.00 98.56 94 TYR A CA 1
ATOM 773 C C . TYR A 1 94 ? -3.096 0.158 6.994 1.00 98.56 94 TYR A C 1
ATOM 775 O O . TYR A 1 94 ? -3.970 0.041 6.134 1.00 98.56 94 TYR A O 1
ATOM 783 N N . ASN A 1 95 ? -2.154 1.103 6.906 1.00 98.56 95 ASN A N 1
ATOM 784 C CA . ASN A 1 95 ? -2.099 2.059 5.799 1.00 98.56 95 ASN A CA 1
ATOM 785 C C . ASN A 1 95 ? -1.907 1.367 4.438 1.00 98.56 95 ASN A C 1
ATOM 787 O O . ASN A 1 95 ? -2.532 1.748 3.452 1.00 98.56 95 ASN A O 1
ATOM 791 N N . THR A 1 96 ? -1.083 0.321 4.367 1.00 98.50 96 THR A N 1
ATOM 792 C CA . THR A 1 96 ? -0.870 -0.443 3.129 1.00 98.50 96 THR A CA 1
ATOM 793 C C . THR A 1 96 ? -2.134 -1.195 2.700 1.00 98.50 96 THR A C 1
ATOM 795 O O . THR A 1 96 ? -2.462 -1.219 1.510 1.00 98.50 96 THR A O 1
ATOM 798 N N . ILE A 1 97 ? -2.886 -1.769 3.645 1.00 98.50 97 ILE A N 1
ATOM 799 C CA . ILE A 1 97 ? -4.186 -2.395 3.369 1.00 98.50 97 ILE A CA 1
ATOM 800 C C . ILE A 1 97 ? -5.176 -1.342 2.858 1.00 98.50 97 ILE A C 1
ATOM 802 O O . ILE A 1 97 ? -5.782 -1.548 1.805 1.00 98.50 97 ILE A O 1
ATOM 806 N N . GLY A 1 98 ? -5.272 -0.190 3.533 1.00 98.56 98 GLY A N 1
ATOM 807 C CA . GLY A 1 98 ? -6.127 0.923 3.110 1.00 98.56 98 GLY A CA 1
ATOM 808 C C . GLY A 1 98 ? -5.798 1.411 1.699 1.00 98.56 98 GLY A C 1
ATOM 809 O O . GLY A 1 98 ? -6.683 1.534 0.855 1.00 98.56 98 GLY A O 1
ATOM 810 N N . PHE A 1 99 ? -4.510 1.558 1.384 1.00 98.69 99 PHE A N 1
ATOM 811 C CA . PHE A 1 99 ? -4.041 1.895 0.038 1.00 98.69 99 PHE A CA 1
ATOM 812 C C . PHE A 1 99 ? -4.413 0.849 -1.003 1.00 98.69 99 PHE A C 1
ATOM 814 O O . PHE A 1 99 ? -4.764 1.184 -2.135 1.00 98.69 99 PHE A O 1
ATOM 821 N N . THR A 1 100 ? -4.383 -0.422 -0.627 1.00 98.50 100 THR A N 1
ATOM 822 C CA . THR A 1 100 ? -4.749 -1.503 -1.538 1.00 98.50 100 THR A CA 1
ATOM 823 C C . THR A 1 100 ? -6.250 -1.491 -1.843 1.00 98.50 100 THR A C 1
ATOM 825 O O . THR A 1 100 ? -6.626 -1.612 -3.009 1.00 98.50 100 THR A O 1
ATOM 828 N N . TYR A 1 101 ? -7.104 -1.242 -0.844 1.00 98.69 101 TYR A N 1
ATOM 829 C CA . TYR A 1 101 ? -8.543 -1.031 -1.054 1.00 98.69 101 TYR A CA 1
ATOM 830 C C . TYR A 1 101 ? -8.844 0.230 -1.867 1.00 98.69 101 TYR A C 1
ATOM 832 O O . TYR A 1 101 ? -9.674 0.196 -2.777 1.00 98.69 101 TYR A O 1
ATOM 840 N N . PHE A 1 102 ? -8.104 1.317 -1.630 1.00 98.50 102 PHE A N 1
ATOM 841 C CA . PHE A 1 102 ? -8.211 2.537 -2.427 1.00 98.50 102 PHE A CA 1
ATOM 842 C C . PHE A 1 102 ? -7.949 2.258 -3.915 1.00 98.50 102 PHE A C 1
ATOM 844 O O . PHE A 1 102 ? -8.679 2.737 -4.783 1.00 98.50 102 PHE A O 1
ATOM 851 N N . LYS A 1 103 ? -6.938 1.436 -4.236 1.00 97.94 103 LYS A N 1
ATOM 852 C CA . LYS A 1 103 ? -6.649 1.029 -5.623 1.00 97.94 103 LYS A CA 1
ATOM 853 C C . LYS A 1 103 ? -7.746 0.173 -6.255 1.00 97.94 103 LYS A C 1
ATOM 855 O O . LYS A 1 103 ? -7.894 0.217 -7.474 1.00 97.94 103 LYS A O 1
ATOM 860 N N . LEU A 1 104 ? -8.529 -0.538 -5.449 1.00 96.88 104 LEU A N 1
ATOM 861 C CA . LEU A 1 104 ? -9.738 -1.247 -5.877 1.00 96.88 104 LEU A CA 1
ATOM 862 C C . LEU A 1 104 ? -10.980 -0.345 -5.958 1.00 96.88 104 LEU A C 1
ATOM 864 O O . LEU A 1 104 ? -12.060 -0.847 -6.253 1.00 96.88 104 LEU A O 1
ATOM 868 N N . LYS A 1 105 ? -10.845 0.967 -5.704 1.00 96.69 105 LYS A N 1
ATOM 869 C CA . LYS A 1 105 ? -11.954 1.931 -5.581 1.00 96.69 105 LYS A CA 1
ATOM 870 C C . LYS A 1 105 ? -12.961 1.584 -4.477 1.00 96.69 105 LYS A C 1
ATOM 872 O O . LYS A 1 105 ? -14.078 2.085 -4.471 1.00 96.69 105 LYS A O 1
ATOM 877 N N . GLN A 1 106 ? -12.560 0.745 -3.528 1.00 97.81 106 GLN A N 1
ATOM 878 C CA . GLN A 1 106 ? -13.357 0.399 -2.360 1.00 97.81 106 GLN A CA 1
ATOM 879 C C . GLN A 1 106 ? -13.060 1.407 -1.247 1.00 97.81 106 GLN A C 1
ATOM 881 O O . GLN A 1 106 ? -12.280 1.141 -0.328 1.00 97.81 106 GLN A O 1
ATOM 886 N N . TYR A 1 107 ? -13.608 2.613 -1.398 1.00 97.94 107 TYR A N 1
ATOM 887 C CA . TYR A 1 107 ? -13.220 3.771 -0.593 1.00 97.94 107 TYR A CA 1
ATOM 888 C C . TYR A 1 107 ? -13.601 3.646 0.884 1.00 97.94 107 TYR A C 1
ATOM 890 O O . TYR A 1 107 ? -12.811 4.059 1.729 1.00 97.94 107 TYR A O 1
ATOM 898 N N . ASP A 1 108 ? -14.716 2.991 1.207 1.00 97.75 108 ASP A N 1
ATOM 899 C CA . ASP A 1 108 ? -15.150 2.794 2.597 1.00 97.75 108 ASP A CA 1
ATOM 900 C C . ASP A 1 108 ? -14.138 1.960 3.392 1.00 97.75 108 ASP A C 1
ATOM 902 O O . ASP A 1 108 ? -13.693 2.350 4.474 1.00 97.75 108 ASP A O 1
ATOM 906 N N . PHE A 1 109 ? -13.684 0.843 2.812 1.00 98.44 109 PHE A N 1
ATOM 907 C CA . PHE A 1 109 ? -12.634 0.026 3.417 1.00 98.44 109 PHE A CA 1
ATOM 908 C C . PHE A 1 109 ? -11.313 0.792 3.490 1.00 98.44 109 PHE A C 1
ATOM 910 O O . PHE A 1 109 ? -10.631 0.736 4.511 1.00 98.44 109 PHE A O 1
ATOM 917 N N . ALA A 1 110 ? -10.950 1.542 2.447 1.00 98.75 110 ALA A N 1
ATOM 918 C CA . ALA A 1 110 ? -9.739 2.355 2.475 1.00 98.75 110 ALA A CA 1
ATOM 919 C C . ALA A 1 110 ? -9.739 3.331 3.665 1.00 98.75 110 ALA A C 1
ATOM 921 O O . ALA A 1 110 ? -8.790 3.331 4.448 1.00 98.75 110 ALA A O 1
ATOM 922 N N . ILE A 1 111 ? -10.831 4.084 3.840 1.00 98.75 111 ILE A N 1
ATOM 923 C CA . ILE A 1 111 ? -11.041 5.017 4.955 1.00 98.75 111 ILE A CA 1
ATOM 924 C C . ILE A 1 111 ? -10.899 4.297 6.296 1.00 98.75 111 ILE A C 1
ATOM 926 O O . ILE A 1 111 ? -10.101 4.727 7.129 1.00 98.75 111 ILE A O 1
ATOM 930 N N . TYR A 1 112 ? -11.604 3.178 6.477 1.00 98.62 112 TYR A N 1
ATOM 931 C CA . TYR A 1 112 ? -11.554 2.384 7.706 1.00 98.62 112 TYR A CA 1
ATOM 932 C C . TYR A 1 112 ? -10.117 1.991 8.086 1.00 98.62 112 TYR A C 1
ATOM 934 O O . TYR A 1 112 ? -9.664 2.230 9.207 1.00 98.62 112 TYR A O 1
ATOM 942 N N . TYR A 1 113 ? -9.358 1.438 7.138 1.00 98.69 113 TYR A N 1
ATOM 943 C CA . TYR A 1 113 ? -7.989 0.987 7.390 1.00 98.69 113 TYR A CA 1
ATOM 944 C C . TYR A 1 113 ? -7.011 2.150 7.631 1.00 98.69 113 TYR A C 1
ATOM 946 O O . TYR A 1 113 ? -6.126 2.030 8.481 1.00 98.69 113 TYR A O 1
ATOM 954 N N . TYR A 1 114 ? -7.173 3.292 6.953 1.00 98.81 114 TYR A N 1
ATOM 955 C CA . TYR A 1 114 ? -6.364 4.479 7.249 1.00 98.81 114 TYR A CA 1
ATOM 956 C C . TYR A 1 114 ? -6.657 5.055 8.633 1.00 98.81 114 TYR A C 1
ATOM 958 O O . TYR A 1 114 ? -5.724 5.424 9.342 1.00 98.81 114 TYR A O 1
ATOM 966 N N . GLN A 1 115 ? -7.925 5.091 9.051 1.00 98.62 115 GLN A N 1
ATOM 967 C CA . GLN A 1 115 ? -8.303 5.546 10.389 1.00 98.62 115 GLN A CA 1
ATOM 968 C C . GLN A 1 115 ? -7.687 4.666 11.481 1.00 98.62 115 GLN A C 1
ATOM 970 O O . GLN A 1 115 ? -7.202 5.193 12.481 1.00 98.62 115 GLN A O 1
ATOM 975 N N . ILE A 1 116 ? -7.622 3.343 11.282 1.00 98.44 116 ILE A N 1
ATOM 976 C CA . ILE A 1 116 ? -6.904 2.460 12.213 1.00 98.44 116 ILE A CA 1
ATOM 977 C C . ILE A 1 116 ? -5.409 2.793 12.240 1.00 98.44 116 ILE A C 1
ATOM 979 O O . ILE A 1 116 ? -4.834 2.896 13.322 1.00 98.44 116 ILE A O 1
ATOM 983 N N . ALA A 1 117 ? -4.780 2.999 11.079 1.00 98.38 117 ALA A N 1
ATOM 984 C CA . ALA A 1 117 ? -3.368 3.373 11.017 1.00 98.38 117 ALA A CA 1
ATOM 985 C C . ALA A 1 117 ? -3.079 4.666 11.801 1.00 98.38 117 ALA A C 1
ATOM 987 O O . ALA A 1 117 ? -2.111 4.712 12.554 1.00 98.38 117 ALA A O 1
ATOM 988 N N . ILE A 1 118 ? -3.950 5.673 11.676 1.00 98.44 118 ILE A N 1
ATOM 989 C CA . ILE A 1 118 ? -3.859 6.951 12.399 1.00 98.44 118 ILE A CA 1
ATOM 990 C C . ILE A 1 118 ? -4.135 6.760 13.896 1.00 98.44 118 ILE A C 1
ATOM 992 O O . ILE A 1 118 ? -3.474 7.361 14.730 1.00 98.44 118 ILE A O 1
ATOM 996 N N . LYS A 1 119 ? -5.059 5.875 14.279 1.00 98.25 119 LYS A N 1
ATOM 997 C CA . LYS A 1 119 ? -5.301 5.568 15.697 1.00 98.25 119 LYS A CA 1
ATOM 998 C C . LYS A 1 119 ? -4.073 4.947 16.375 1.00 98.25 119 LYS A C 1
ATOM 1000 O O . LYS A 1 119 ? -3.848 5.182 17.559 1.00 98.25 119 LYS A O 1
ATOM 1005 N N . ILE A 1 120 ? -3.295 4.149 15.642 1.00 97.31 120 ILE A N 1
ATOM 1006 C CA . ILE A 1 120 ? -2.051 3.539 16.139 1.00 97.31 120 ILE A CA 1
ATOM 1007 C C . ILE A 1 120 ? -0.902 4.553 16.118 1.00 97.31 120 ILE A C 1
ATOM 1009 O O . ILE A 1 120 ? -0.111 4.601 17.059 1.00 97.31 120 ILE A O 1
ATOM 1013 N N . LEU A 1 121 ? -0.816 5.350 15.051 1.00 97.38 121 LEU A N 1
ATOM 1014 C CA . LEU A 1 121 ? 0.205 6.368 14.824 1.00 97.38 121 LEU A CA 1
ATOM 1015 C C . LEU A 1 121 ? -0.470 7.700 14.443 1.00 97.38 121 LEU A C 1
ATOM 1017 O O . LEU A 1 121 ? -0.647 7.964 13.248 1.00 97.38 121 LEU A O 1
ATOM 1021 N N . PRO A 1 122 ? -0.834 8.545 15.427 1.00 96.56 122 PRO A N 1
ATOM 1022 C CA . PRO A 1 122 ? -1.571 9.789 15.178 1.00 96.56 122 PRO A CA 1
ATOM 1023 C C . PRO A 1 122 ? -0.903 10.715 14.156 1.00 96.56 122 PRO A C 1
ATOM 1025 O O . PRO A 1 122 ? -1.579 11.261 13.288 1.00 96.56 122 PRO A O 1
ATOM 1028 N N . ASP A 1 123 ? 0.429 10.787 14.176 1.00 94.81 123 ASP A N 1
ATOM 1029 C CA . ASP A 1 123 ? 1.217 11.658 13.297 1.00 94.81 123 ASP A CA 1
ATOM 1030 C C . ASP A 1 123 ? 1.694 10.959 12.013 1.00 94.81 123 ASP A C 1
ATOM 1032 O O . ASP A 1 123 ? 2.650 11.391 11.362 1.00 94.81 123 ASP A O 1
ATOM 1036 N N . TYR A 1 124 ? 1.061 9.847 11.615 1.00 97.44 124 TYR A N 1
ATOM 1037 C CA . TYR A 1 124 ? 1.463 9.129 10.409 1.00 97.44 124 TYR A CA 1
ATOM 1038 C C . TYR A 1 124 ? 1.034 9.873 9.139 1.00 97.44 124 TYR A C 1
ATOM 1040 O O . TYR A 1 124 ? 0.018 9.570 8.510 1.00 97.44 124 TYR A O 1
ATOM 1048 N N . ALA A 1 125 ? 1.868 10.828 8.724 1.00 97.88 125 ALA A N 1
ATOM 1049 C CA . ALA A 1 125 ? 1.616 11.744 7.613 1.00 97.88 125 ALA A CA 1
ATOM 1050 C C . ALA A 1 125 ? 1.171 11.048 6.315 1.00 97.88 125 ALA A C 1
ATOM 1052 O O . ALA A 1 125 ? 0.314 11.558 5.593 1.00 97.88 125 ALA A O 1
ATOM 1053 N N . LEU A 1 126 ? 1.717 9.863 6.013 1.00 98.12 126 LEU A N 1
ATOM 1054 C CA . LEU A 1 126 ? 1.319 9.112 4.822 1.00 98.12 126 LEU A CA 1
ATOM 1055 C C . LEU A 1 126 ? -0.133 8.618 4.907 1.00 98.12 126 LEU A C 1
ATOM 1057 O O . LEU A 1 126 ? -0.856 8.737 3.920 1.00 98.12 126 LEU A O 1
ATOM 1061 N N . ALA A 1 127 ? -0.562 8.098 6.061 1.00 98.25 127 ALA A N 1
ATOM 1062 C CA . ALA A 1 127 ? -1.936 7.646 6.267 1.00 98.25 127 ALA A CA 1
ATOM 1063 C C . ALA A 1 127 ? -2.921 8.821 6.269 1.00 98.25 127 ALA A C 1
ATOM 1065 O O . ALA A 1 127 ? -3.958 8.735 5.616 1.00 98.25 127 ALA A O 1
ATOM 1066 N N . LEU A 1 128 ? -2.562 9.941 6.906 1.00 98.62 128 LEU A N 1
ATOM 1067 C CA . LEU A 1 128 ? -3.353 11.177 6.877 1.00 98.62 128 LEU A CA 1
ATOM 1068 C C . LEU A 1 128 ? -3.556 11.686 5.445 1.00 98.62 128 LEU A C 1
ATOM 1070 O O . LEU A 1 128 ? -4.685 11.935 5.026 1.00 98.62 128 LEU A O 1
ATOM 1074 N N . LYS A 1 129 ? -2.476 11.764 4.656 1.00 98.62 129 LYS A N 1
ATOM 1075 C CA . LYS A 1 129 ? -2.545 12.175 3.247 1.00 98.62 129 LYS A CA 1
ATOM 1076 C C . LYS A 1 129 ? -3.415 11.230 2.421 1.00 98.62 129 LYS A C 1
ATOM 1078 O O . LYS A 1 129 ? -4.224 11.677 1.612 1.00 98.62 129 LYS A O 1
ATOM 1083 N N . ASN A 1 130 ? -3.245 9.924 2.610 1.00 98.62 130 ASN A N 1
ATOM 1084 C CA . ASN A 1 130 ? -4.023 8.925 1.889 1.00 98.62 130 ASN A CA 1
ATOM 1085 C C . ASN A 1 130 ? -5.516 8.986 2.249 1.00 98.62 130 ASN A C 1
ATOM 1087 O O . ASN A 1 130 ? -6.360 8.851 1.361 1.00 98.62 130 ASN A O 1
ATOM 1091 N N . LEU A 1 131 ? -5.844 9.222 3.521 1.00 98.56 131 LEU A N 1
ATOM 1092 C CA . LEU A 1 131 ? -7.215 9.402 3.986 1.00 98.56 131 LEU A CA 1
ATOM 1093 C C . LEU A 1 131 ? -7.848 10.659 3.377 1.00 98.56 131 LEU A C 1
ATOM 1095 O O . LEU A 1 131 ? -8.918 10.564 2.781 1.00 98.56 131 LEU A O 1
ATOM 1099 N N . ALA A 1 132 ? -7.161 11.802 3.448 1.00 98.19 132 ALA A N 1
ATOM 1100 C CA . ALA A 1 132 ? -7.629 13.058 2.860 1.00 98.19 132 ALA A CA 1
ATOM 1101 C C . ALA A 1 132 ? -7.902 12.915 1.354 1.00 98.19 132 ALA A C 1
ATOM 1103 O O . ALA A 1 132 ? -8.983 13.253 0.877 1.00 98.19 132 ALA A O 1
ATOM 1104 N N . TYR A 1 133 ? -6.965 12.309 0.619 1.00 98.50 133 TYR A N 1
ATOM 1105 C CA . TYR A 1 133 ? -7.136 12.039 -0.809 1.00 98.50 133 TYR A CA 1
ATOM 1106 C C . TYR A 1 133 ? -8.306 11.087 -1.102 1.00 98.50 133 TYR A C 1
ATOM 1108 O O . TYR A 1 133 ? -8.964 11.188 -2.136 1.00 98.50 133 TYR A O 1
ATOM 1116 N N . THR A 1 134 ? -8.588 10.152 -0.194 1.00 98.44 134 THR A N 1
ATOM 1117 C CA . THR A 1 134 ? -9.725 9.240 -0.346 1.00 98.44 134 THR A CA 1
ATOM 1118 C C . THR A 1 134 ? -11.052 9.973 -0.183 1.00 98.44 134 THR A C 1
ATOM 1120 O O . THR A 1 134 ? -11.950 9.754 -0.994 1.00 98.44 134 THR A O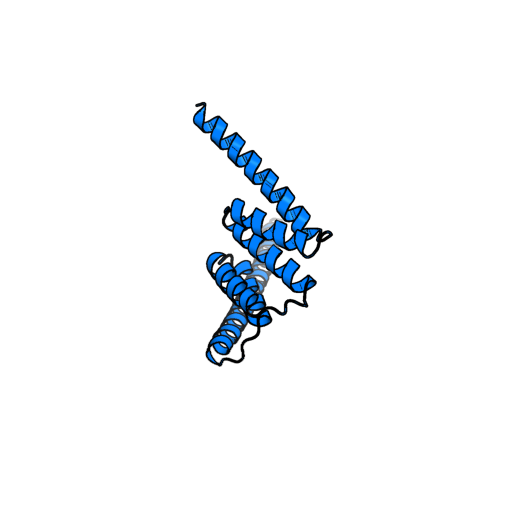 1
ATOM 1123 N N . TYR A 1 135 ? -11.162 10.885 0.787 1.00 97.94 135 TYR A N 1
ATOM 1124 C CA . TYR A 1 135 ? -12.354 11.722 0.945 1.00 97.94 135 TYR A CA 1
ATOM 1125 C C . TYR A 1 135 ? -12.603 12.628 -0.265 1.00 97.94 135 TYR A C 1
ATOM 1127 O O . TYR A 1 135 ? -13.738 12.702 -0.733 1.00 97.94 135 TYR A O 1
ATOM 1135 N N . GLU A 1 136 ? -11.554 13.240 -0.825 1.00 97.38 136 GLU A N 1
ATOM 1136 C CA . GLU A 1 136 ? -11.659 14.027 -2.062 1.00 97.38 136 GLU A CA 1
ATOM 1137 C C . GLU A 1 136 ? -12.261 13.188 -3.199 1.00 97.38 136 GLU A C 1
ATOM 1139 O O . GLU A 1 136 ? -13.191 13.620 -3.879 1.00 97.38 136 GLU A O 1
ATOM 1144 N N . LYS A 1 137 ? -11.790 11.944 -3.375 1.00 96.94 137 LYS A N 1
ATOM 1145 C CA . LYS A 1 137 ? -12.351 11.052 -4.394 1.00 96.94 137 LYS A CA 1
ATOM 1146 C C . LYS A 1 137 ? -13.815 10.741 -4.147 1.00 96.94 137 LYS A C 1
ATOM 1148 O O . LYS A 1 137 ? -14.589 10.847 -5.091 1.00 96.94 137 LYS A O 1
ATOM 1153 N N . VAL A 1 138 ? -14.200 10.395 -2.922 1.00 95.81 138 VAL A N 1
ATOM 1154 C CA . VAL A 1 138 ? -15.603 10.101 -2.595 1.00 95.81 138 VAL A CA 1
ATOM 1155 C C . VAL A 1 138 ? -16.515 11.296 -2.903 1.00 95.81 138 VAL A C 1
ATOM 1157 O O . VAL A 1 138 ? -17.556 11.093 -3.523 1.00 95.81 138 VAL A O 1
ATOM 1160 N N . SER A 1 139 ? -16.110 12.528 -2.566 1.00 94.69 139 SER A N 1
ATOM 1161 C CA . SER A 1 139 ? -16.885 13.738 -2.902 1.00 94.69 139 SER A CA 1
ATOM 1162 C C . SER A 1 139 ? -17.115 13.868 -4.407 1.00 94.69 139 SER A C 1
ATOM 1164 O O . SER A 1 139 ? -18.256 13.962 -4.852 1.00 94.69 139 SER A O 1
ATOM 1166 N N . LEU A 1 140 ? -16.044 13.757 -5.200 1.00 91.06 140 LEU A N 1
ATOM 1167 C CA . LEU A 1 140 ? -16.114 13.854 -6.660 1.00 91.06 140 LEU A CA 1
ATOM 1168 C C . LEU A 1 140 ? -17.016 12.776 -7.284 1.00 91.06 140 LEU A C 1
ATOM 1170 O O . LEU A 1 140 ? -17.726 13.046 -8.252 1.00 91.06 140 LEU A O 1
ATOM 1174 N N . TYR A 1 141 ? -17.007 11.550 -6.746 1.00 88.38 141 TYR A N 1
ATOM 1175 C CA . TYR A 1 141 ? -17.917 10.495 -7.204 1.00 88.38 141 TYR A CA 1
ATOM 1176 C C . TYR A 1 141 ? -19.377 10.817 -6.883 1.00 88.38 141 TYR A C 1
ATOM 1178 O O . TYR A 1 141 ? -20.238 10.596 -7.734 1.00 88.38 141 TYR A O 1
ATOM 1186 N N . ASN A 1 142 ? -19.656 11.346 -5.691 1.00 90.94 142 ASN A N 1
ATOM 1187 C CA . ASN A 1 142 ? -21.011 11.722 -5.290 1.00 90.94 142 ASN A CA 1
ATOM 1188 C C . ASN A 1 142 ? -21.550 12.876 -6.147 1.00 90.94 142 ASN A C 1
ATOM 1190 O O . ASN A 1 142 ? -22.691 12.822 -6.600 1.00 90.94 142 ASN A O 1
ATOM 1194 N N . GLU A 1 143 ? -20.725 13.887 -6.419 1.00 90.38 143 GLU A N 1
ATOM 1195 C CA . GLU A 1 143 ? -21.066 14.997 -7.316 1.00 90.38 143 GLU A CA 1
ATOM 1196 C C . GLU A 1 143 ? -21.378 14.501 -8.733 1.00 90.38 143 GLU A C 1
ATOM 1198 O O . GLU A 1 143 ? -22.435 14.820 -9.279 1.00 90.38 143 GLU A O 1
ATOM 1203 N N . ALA A 1 144 ? -20.511 13.655 -9.303 1.00 88.75 144 ALA A N 1
ATOM 1204 C CA . ALA A 1 144 ? -20.734 13.068 -10.622 1.00 88.75 144 ALA A CA 1
ATOM 1205 C C . ALA A 1 144 ? -22.025 12.233 -10.667 1.00 88.75 144 ALA A C 1
ATOM 1207 O O . ALA A 1 144 ? -22.810 12.359 -11.604 1.00 88.75 144 ALA A O 1
ATOM 1208 N N . PHE A 1 145 ? -22.272 11.405 -9.648 1.00 89.38 145 PHE A N 1
ATOM 1209 C CA . PHE A 1 145 ? -23.487 10.597 -9.548 1.00 89.38 145 PHE A CA 1
ATOM 1210 C C . PHE A 1 145 ? -24.755 11.458 -9.491 1.00 89.38 145 PHE A C 1
ATOM 1212 O O . PHE A 1 145 ? -25.725 11.171 -10.192 1.00 89.38 145 PHE A O 1
ATOM 1219 N N . ASN A 1 146 ? -24.740 12.534 -8.701 1.00 89.94 146 ASN A N 1
ATOM 1220 C CA . ASN A 1 146 ? -25.864 13.464 -8.613 1.00 89.94 146 ASN A CA 1
ATOM 1221 C C . ASN A 1 146 ? -26.136 14.154 -9.955 1.00 89.94 146 ASN A C 1
ATOM 1223 O O . ASN A 1 146 ? -27.295 14.260 -10.347 1.00 89.94 146 ASN A O 1
ATOM 1227 N N . PHE A 1 147 ? -25.086 14.566 -10.674 1.00 90.12 147 PHE A N 1
ATOM 1228 C CA . PHE A 1 147 ? -25.224 15.161 -12.004 1.00 90.12 147 PHE A CA 1
ATOM 1229 C C . PHE A 1 147 ? -25.861 14.184 -13.002 1.00 90.12 147 PHE A C 1
ATOM 1231 O O . PHE A 1 147 ? -26.836 14.541 -13.653 1.00 90.12 147 PHE A O 1
ATOM 1238 N N . TYR A 1 148 ? -25.384 12.933 -13.057 1.00 86.25 148 TYR A N 1
ATOM 1239 C CA . TYR A 1 148 ? -25.957 11.903 -13.936 1.00 86.25 148 TYR A CA 1
ATOM 1240 C C . TYR A 1 148 ? -27.407 11.544 -13.608 1.00 86.25 148 TYR A C 1
ATOM 1242 O O . TYR A 1 148 ? -28.143 11.141 -14.497 1.00 86.25 148 TYR A O 1
ATOM 1250 N N . LYS A 1 149 ? -27.823 11.646 -12.341 1.00 88.06 149 LYS A N 1
ATOM 1251 C CA . LYS A 1 149 ? -29.214 11.391 -11.942 1.00 88.06 149 LYS A CA 1
ATOM 1252 C C . LYS A 1 149 ? -30.149 12.555 -12.299 1.00 88.06 149 LYS A C 1
ATOM 1254 O O . LYS A 1 149 ? -31.355 12.350 -12.399 1.00 88.06 149 LYS A O 1
ATOM 1259 N N . ALA A 1 150 ? -29.612 13.770 -12.413 1.00 80.31 150 ALA A N 1
ATOM 1260 C CA . ALA A 1 150 ? -30.375 14.977 -12.724 1.00 80.31 150 ALA A CA 1
ATOM 1261 C C . ALA A 1 150 ? -30.638 15.178 -14.233 1.00 80.31 150 ALA A C 1
ATOM 1263 O O . ALA A 1 150 ? -31.484 16.003 -14.579 1.00 80.31 150 ALA A O 1
ATOM 1264 N N . THR A 1 151 ? -29.928 14.450 -15.103 1.00 61.47 151 THR A N 1
ATOM 1265 C CA . THR A 1 151 ? -30.139 14.359 -16.564 1.00 61.47 151 THR A CA 1
ATOM 1266 C C . THR A 1 151 ? -30.983 13.154 -16.938 1.00 61.47 151 THR A C 1
ATOM 1268 O O . THR A 1 151 ? -31.856 13.306 -17.818 1.00 61.47 151 THR A O 1
#

pLDDT: mean 90.87, std 9.53, range [57.03, 98.81]